Protein AF-A0A257S3G7-F1 (afdb_monomer_lite)

Sequence (65 aa):
MITILLSTYNGAQFLSDQLASFEAQTDRNWCLFWRDDGSSDATREIMAGFAGRIGAERCREAPNS

Secondary structure (DSSP, 8-state):
-EEEEEEESS-HHHHHHHHHHHHT-S---EEEEEEESS--STHHHHHHHHHHHH-TTTEEEPPP-

Radius of gyration: 11.28 Å; chains: 1; bounding box: 22×23×30 Å

pLDDT: mean 94.31, std 7.55, range [52.97, 98.12]

Structure (mmCIF, N/CA/C/O backbone):
data_AF-A0A257S3G7-F1
#
_entry.id   AF-A0A257S3G7-F1
#
loop_
_atom_site.group_PDB
_atom_site.id
_atom_site.type_symbol
_atom_site.label_atom_id
_atom_site.label_alt_id
_atom_site.label_comp_id
_atom_site.label_asym_id
_atom_site.label_entity_id
_atom_site.label_seq_id
_atom_site.pdbx_PDB_ins_code
_atom_site.Cartn_x
_atom_site.Cartn_y
_atom_site.Cartn_z
_atom_site.occupancy
_atom_site.B_iso_or_equiv
_atom_site.auth_seq_id
_atom_site.auth_comp_id
_atom_site.auth_asym_id
_atom_site.auth_atom_id
_atom_site.pdbx_PDB_model_num
ATOM 1 N N . MET A 1 1 ? -7.086 10.834 15.139 1.00 85.31 1 MET A N 1
ATOM 2 C CA . MET A 1 1 ? -7.002 10.429 13.726 1.00 85.31 1 MET A CA 1
ATOM 3 C C . MET A 1 1 ? -5.578 10.634 13.265 1.00 85.31 1 MET A C 1
ATOM 5 O O . MET A 1 1 ? -5.064 11.735 13.425 1.00 85.31 1 MET A O 1
ATOM 9 N N . ILE A 1 2 ? -4.947 9.574 12.772 1.00 95.25 2 ILE A N 1
ATOM 10 C CA . ILE A 1 2 ? -3.562 9.563 12.295 1.00 95.25 2 ILE A CA 1
ATOM 11 C C . ILE A 1 2 ? -3.581 9.410 10.774 1.00 95.25 2 ILE A C 1
ATOM 13 O O . ILE A 1 2 ? -4.237 8.516 10.247 1.00 95.25 2 ILE A O 1
ATOM 17 N N . THR A 1 3 ? -2.846 10.259 10.067 1.00 96.12 3 THR A N 1
ATOM 18 C CA . THR A 1 3 ? -2.671 10.127 8.618 1.00 96.12 3 THR A CA 1
ATOM 19 C C . THR A 1 3 ? -1.274 9.599 8.339 1.00 96.12 3 THR A C 1
ATOM 21 O O . THR A 1 3 ? -0.291 10.205 8.761 1.00 96.12 3 THR A O 1
ATOM 24 N N . ILE A 1 4 ? -1.188 8.477 7.630 1.00 95.94 4 ILE A N 1
ATOM 25 C CA . ILE A 1 4 ? 0.070 7.863 7.201 1.00 95.94 4 ILE A CA 1
ATOM 26 C C . ILE A 1 4 ? 0.245 8.176 5.718 1.00 95.94 4 ILE A C 1
ATOM 28 O O . ILE A 1 4 ? -0.668 7.936 4.932 1.00 95.94 4 ILE A O 1
ATOM 32 N N . LEU A 1 5 ? 1.404 8.713 5.339 1.00 96.44 5 LEU A N 1
ATOM 33 C CA . LEU A 1 5 ? 1.764 8.959 3.944 1.00 96.44 5 LEU A CA 1
ATOM 34 C C . LEU A 1 5 ? 2.822 7.944 3.519 1.00 96.44 5 LEU A C 1
ATOM 36 O O . LEU A 1 5 ? 3.855 7.827 4.176 1.00 96.44 5 LEU A O 1
ATOM 40 N N . LEU A 1 6 ? 2.576 7.235 2.421 1.00 96.44 6 LEU A N 1
ATOM 41 C CA . LEU A 1 6 ? 3.492 6.233 1.886 1.00 96.44 6 LEU A CA 1
ATOM 42 C C . LEU A 1 6 ? 3.740 6.492 0.399 1.00 96.44 6 LEU A C 1
ATOM 44 O O . LEU A 1 6 ? 2.827 6.405 -0.413 1.00 96.44 6 LEU A O 1
ATOM 48 N N . SER A 1 7 ? 4.978 6.811 0.033 1.00 95.94 7 SER A N 1
ATOM 49 C CA . SER A 1 7 ? 5.400 6.806 -1.373 1.00 95.94 7 SER A CA 1
ATOM 50 C C . SER A 1 7 ? 6.169 5.520 -1.644 1.00 95.94 7 SER A C 1
ATOM 52 O O . SER A 1 7 ? 7.011 5.132 -0.832 1.00 95.94 7 SER A O 1
ATOM 54 N N . THR A 1 8 ? 5.857 4.843 -2.745 1.00 96.06 8 THR A N 1
ATOM 55 C CA . THR A 1 8 ? 6.450 3.550 -3.098 1.00 96.06 8 THR A CA 1
ATOM 56 C C . THR A 1 8 ? 7.189 3.620 -4.426 1.00 96.06 8 THR A C 1
ATOM 58 O O . THR A 1 8 ? 6.704 4.226 -5.374 1.00 96.06 8 THR A O 1
ATOM 61 N N . TYR A 1 9 ? 8.344 2.962 -4.507 1.00 96.75 9 TYR A N 1
ATOM 62 C CA . TYR A 1 9 ? 9.061 2.705 -5.754 1.00 96.75 9 TYR A CA 1
ATOM 63 C C . TYR A 1 9 ? 9.797 1.372 -5.629 1.00 96.75 9 TYR A C 1
ATOM 65 O O . TYR A 1 9 ? 10.721 1.254 -4.824 1.00 96.75 9 TYR A O 1
ATOM 73 N N . ASN A 1 10 ? 9.362 0.366 -6.385 1.00 97.75 10 ASN A N 1
ATOM 74 C CA . ASN A 1 10 ? 9.861 -1.008 -6.317 1.00 97.75 10 ASN A CA 1
ATOM 75 C C . ASN A 1 10 ? 9.921 -1.571 -4.876 1.00 97.75 10 ASN A C 1
ATOM 77 O O . ASN A 1 10 ? 10.939 -2.096 -4.419 1.00 97.75 10 ASN A O 1
ATOM 81 N N . GLY A 1 11 ? 8.836 -1.382 -4.120 1.00 96.56 11 GLY A N 1
ATOM 82 C CA . GLY A 1 11 ? 8.724 -1.729 -2.702 1.00 96.56 11 GLY A CA 1
ATOM 83 C C . GLY A 1 11 ? 8.151 -3.120 -2.420 1.00 96.56 11 GLY A C 1
ATOM 84 O O . GLY A 1 11 ? 7.925 -3.440 -1.250 1.00 96.56 11 GLY A O 1
ATOM 85 N N . ALA A 1 12 ? 7.899 -3.951 -3.439 1.00 97.50 12 ALA A N 1
ATOM 86 C CA . ALA A 1 12 ? 7.132 -5.191 -3.292 1.00 97.50 12 ALA A CA 1
ATOM 87 C C . ALA A 1 12 ? 7.689 -6.138 -2.214 1.00 97.50 12 ALA A C 1
ATOM 89 O O . ALA A 1 12 ? 6.921 -6.784 -1.503 1.00 97.50 12 ALA A O 1
ATOM 90 N N . GLN A 1 13 ? 9.014 -6.164 -2.038 1.00 97.31 13 GLN A N 1
ATOM 91 C CA . GLN A 1 13 ? 9.687 -6.992 -1.034 1.00 97.31 13 GLN A CA 1
ATOM 92 C C . GLN A 1 13 ? 9.298 -6.642 0.416 1.00 97.31 13 GLN A C 1
ATOM 94 O O . GLN A 1 13 ? 9.333 -7.513 1.278 1.00 97.31 13 GLN A O 1
ATOM 99 N N . PHE A 1 14 ? 8.940 -5.387 0.702 1.00 96.50 14 PHE A N 1
ATOM 100 C CA . PHE A 1 14 ? 8.738 -4.895 2.073 1.00 96.50 14 PHE A CA 1
ATOM 101 C C . PHE A 1 14 ? 7.278 -4.591 2.402 1.00 96.50 14 PHE A C 1
ATOM 103 O O . PHE A 1 14 ? 6.898 -4.558 3.574 1.00 96.50 14 PHE A O 1
ATOM 110 N N . LEU A 1 15 ? 6.453 -4.362 1.377 1.00 97.25 15 LEU A N 1
ATOM 111 C CA . LEU A 1 15 ? 5.072 -3.936 1.568 1.00 97.25 15 LEU A CA 1
ATOM 112 C C . LEU A 1 15 ? 4.245 -4.946 2.362 1.00 97.25 15 LEU A C 1
ATOM 114 O O . LEU A 1 15 ? 3.450 -4.532 3.194 1.00 97.25 15 LEU A O 1
ATOM 118 N N . SER A 1 16 ? 4.437 -6.252 2.165 1.00 95.62 16 SER A N 1
ATOM 119 C CA . SER A 1 16 ? 3.646 -7.259 2.888 1.00 95.62 16 SER A CA 1
ATOM 120 C C . SER A 1 16 ? 3.755 -7.094 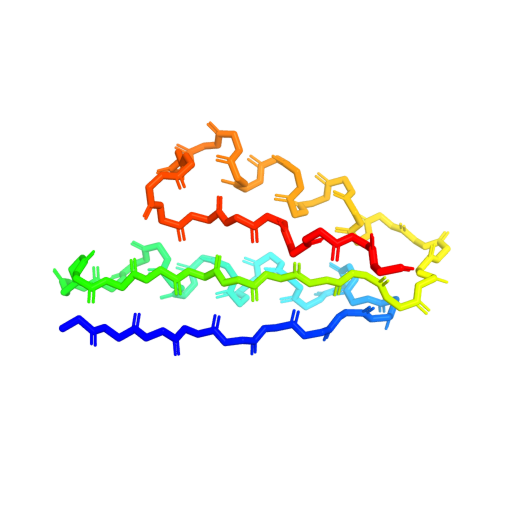4.410 1.00 95.62 16 SER A C 1
ATOM 122 O O . SER A 1 16 ? 2.737 -6.944 5.090 1.00 95.62 16 SER A O 1
ATOM 124 N N . ASP A 1 17 ? 4.979 -7.041 4.938 1.00 97.31 17 ASP A N 1
ATOM 125 C CA . ASP A 1 17 ? 5.224 -6.933 6.380 1.00 97.31 17 ASP A CA 1
ATOM 126 C C . ASP A 1 17 ? 4.819 -5.559 6.922 1.00 97.31 17 ASP A C 1
ATOM 128 O O . ASP A 1 17 ? 4.222 -5.450 7.997 1.00 97.31 17 ASP A O 1
ATOM 132 N N . GLN A 1 18 ? 5.080 -4.496 6.155 1.00 97.19 18 GLN A N 1
ATOM 133 C CA . GLN A 1 18 ? 4.679 -3.144 6.531 1.00 97.19 18 GLN A CA 1
ATOM 134 C C . GLN A 1 18 ? 3.153 -3.024 6.650 1.00 97.19 18 GLN A C 1
ATOM 136 O O . GLN A 1 18 ? 2.647 -2.528 7.657 1.00 97.19 18 GLN A O 1
ATOM 141 N N . LEU A 1 19 ? 2.409 -3.509 5.658 1.00 97.31 19 LEU A N 1
ATOM 142 C CA . LEU A 1 19 ? 0.950 -3.430 5.635 1.00 97.31 19 LEU A CA 1
ATOM 143 C C . LEU A 1 19 ? 0.318 -4.323 6.711 1.00 97.31 19 LEU A C 1
ATOM 145 O O . LEU A 1 19 ? -0.638 -3.900 7.365 1.00 97.31 19 LEU A O 1
ATOM 149 N N . ALA A 1 20 ? 0.893 -5.504 6.968 1.00 96.88 20 ALA A N 1
ATOM 150 C CA . ALA A 1 20 ? 0.491 -6.356 8.087 1.00 96.88 20 ALA A CA 1
ATOM 151 C C . ALA A 1 20 ? 0.665 -5.640 9.438 1.00 96.88 20 ALA A C 1
ATOM 153 O O . ALA A 1 20 ? -0.204 -5.733 10.307 1.00 96.88 20 ALA A O 1
ATOM 154 N N . SER A 1 21 ? 1.743 -4.863 9.602 1.00 96.25 21 SER A N 1
ATOM 155 C CA . SER A 1 21 ? 1.968 -4.079 10.822 1.00 96.25 21 SER A CA 1
ATOM 156 C C . SER A 1 21 ? 0.916 -2.983 11.032 1.00 96.25 21 SER A C 1
ATOM 158 O O . SER A 1 21 ? 0.527 -2.726 12.170 1.00 96.25 21 SER A O 1
ATOM 160 N N . PHE A 1 22 ? 0.410 -2.368 9.956 1.00 95.38 22 PHE A N 1
ATOM 161 C CA . PHE A 1 22 ? -0.674 -1.386 10.039 1.00 95.38 22 PHE A CA 1
ATOM 162 C C . PHE A 1 22 ? -2.008 -2.050 10.384 1.00 95.38 22 PHE A C 1
ATOM 164 O O . PHE A 1 22 ? -2.757 -1.551 11.226 1.00 95.38 22 PHE A O 1
ATOM 171 N N . GLU A 1 23 ? -2.304 -3.193 9.766 1.00 94.38 23 GLU A N 1
ATOM 172 C CA . GLU A 1 23 ? -3.531 -3.950 10.017 1.00 94.38 23 GLU A CA 1
ATOM 173 C C . GLU A 1 23 ? -3.620 -4.464 11.463 1.00 94.38 23 GLU A C 1
ATOM 175 O O . GLU A 1 23 ? -4.699 -4.423 12.057 1.00 94.38 23 GLU A O 1
ATOM 180 N N . ALA A 1 24 ? -2.488 -4.863 12.052 1.00 95.81 24 ALA A N 1
ATOM 181 C CA . ALA A 1 24 ? -2.397 -5.384 13.416 1.00 95.81 24 ALA A CA 1
ATOM 182 C C . ALA A 1 24 ? -2.516 -4.320 14.529 1.00 95.81 24 ALA A C 1
ATOM 184 O O . ALA A 1 24 ? -2.540 -4.676 15.710 1.00 95.81 24 ALA A O 1
ATOM 185 N N . GLN A 1 25 ? -2.585 -3.025 14.198 1.00 93.62 25 GLN A N 1
ATOM 186 C CA . GLN A 1 25 ? -2.707 -1.969 15.208 1.00 93.62 25 GLN A CA 1
ATOM 187 C C . GLN A 1 25 ? -4.046 -2.046 15.958 1.00 93.62 25 GLN A C 1
ATOM 189 O O . GLN A 1 25 ? -5.113 -2.214 15.364 1.00 93.62 25 GLN A O 1
ATOM 194 N N . THR A 1 26 ? -3.994 -1.883 17.284 1.00 94.62 26 THR A N 1
ATOM 195 C CA . THR A 1 26 ? -5.183 -1.879 18.153 1.00 94.62 26 THR A CA 1
ATOM 196 C C . THR A 1 26 ? -6.020 -0.613 17.983 1.00 94.62 26 THR A C 1
ATOM 198 O O . THR A 1 26 ? -7.250 -0.683 18.010 1.00 94.62 26 THR A O 1
ATOM 201 N N . ASP A 1 27 ? -5.371 0.532 17.763 1.00 93.38 27 ASP A N 1
ATOM 202 C CA . ASP A 1 27 ? -6.038 1.768 17.366 1.00 93.38 27 ASP A CA 1
ATOM 203 C C . ASP A 1 27 ? -6.328 1.738 15.858 1.00 93.38 27 ASP A C 1
ATOM 205 O O . ASP A 1 27 ? -5.430 1.595 15.029 1.00 93.38 27 ASP A O 1
ATOM 209 N N . ARG A 1 28 ? -7.608 1.864 15.496 1.00 91.56 28 ARG A N 1
ATOM 210 C CA . ARG A 1 28 ? -8.076 1.866 14.101 1.00 91.56 28 ARG A CA 1
ATOM 211 C C . ARG A 1 28 ? -8.285 3.269 13.540 1.00 91.56 28 ARG A C 1
ATOM 213 O O . ARG A 1 28 ? -8.683 3.394 12.385 1.00 91.56 28 ARG A O 1
ATOM 220 N N . ASN A 1 29 ? -8.044 4.313 14.333 1.00 95.31 29 ASN A N 1
ATOM 221 C CA . ASN A 1 29 ? -8.257 5.707 13.961 1.00 95.31 29 ASN A CA 1
ATOM 222 C C . ASN A 1 29 ? -7.109 6.249 13.095 1.00 95.31 29 ASN A C 1
ATOM 224 O O . ASN A 1 29 ? -6.479 7.261 13.427 1.00 95.31 29 ASN A O 1
ATOM 228 N N . TRP A 1 30 ? -6.840 5.565 11.983 1.00 96.12 30 TRP A N 1
ATOM 229 C CA . TRP A 1 30 ? -5.824 5.942 11.015 1.00 96.12 30 TRP A CA 1
ATOM 230 C C . TRP A 1 30 ? -6.293 5.753 9.572 1.00 96.12 30 TRP A C 1
ATOM 232 O O . TRP A 1 30 ? -7.123 4.892 9.281 1.00 96.12 30 TRP A O 1
ATOM 242 N N . CYS A 1 31 ? -5.718 6.546 8.669 1.00 96.44 31 CYS A N 1
ATOM 243 C CA . CYS A 1 31 ? -5.880 6.407 7.226 1.00 96.44 31 CYS A CA 1
ATOM 244 C C . CYS A 1 31 ? -4.511 6.454 6.538 1.00 96.44 31 CYS A C 1
ATOM 246 O O . CYS A 1 31 ? -3.707 7.352 6.793 1.00 96.44 31 CYS A O 1
ATOM 248 N N . LEU A 1 32 ? -4.262 5.488 5.660 1.00 97.44 32 LEU A N 1
ATOM 249 C CA . LEU A 1 32 ? -3.100 5.411 4.788 1.00 97.44 32 LEU A CA 1
ATOM 250 C C . LEU A 1 32 ? -3.423 6.084 3.456 1.00 97.44 32 LEU A C 1
ATOM 252 O O . LEU A 1 32 ? -4.325 5.652 2.741 1.00 97.44 32 LEU A O 1
ATOM 256 N N . PHE A 1 33 ? -2.667 7.119 3.117 1.00 96.81 33 PHE A N 1
ATOM 257 C CA . PHE A 1 33 ? -2.616 7.674 1.773 1.00 96.81 33 PHE A CA 1
ATOM 258 C C . PHE A 1 33 ? -1.326 7.225 1.116 1.00 96.81 33 PHE A C 1
ATOM 260 O O . PHE A 1 33 ? -0.240 7.445 1.659 1.00 96.81 33 PHE A O 1
ATOM 267 N N . TRP A 1 34 ? -1.443 6.599 -0.046 1.00 96.50 34 TRP A N 1
ATOM 268 C CA . TRP A 1 34 ? -0.288 6.073 -0.751 1.00 96.50 34 TRP A CA 1
ATOM 269 C C . TRP A 1 34 ? -0.224 6.554 -2.191 1.00 96.50 34 TRP A C 1
ATOM 271 O O . TRP A 1 34 ? -1.242 6.884 -2.795 1.00 96.50 34 TRP A O 1
ATOM 281 N N . ARG A 1 35 ? 0.986 6.601 -2.734 1.00 95.88 35 ARG A N 1
ATOM 282 C CA . ARG A 1 35 ? 1.239 6.891 -4.144 1.00 95.88 35 ARG A CA 1
ATOM 283 C C . ARG A 1 35 ? 2.395 6.049 -4.642 1.00 95.88 35 ARG A C 1
ATOM 285 O O . ARG A 1 35 ? 3.342 5.800 -3.897 1.00 95.88 35 ARG A O 1
ATOM 292 N N . ASP A 1 36 ? 2.310 5.657 -5.901 1.00 96.00 36 ASP A N 1
ATOM 293 C CA . ASP A 1 36 ? 3.377 4.943 -6.580 1.00 96.00 36 ASP A CA 1
ATOM 294 C C . ASP A 1 36 ? 4.190 5.891 -7.466 1.00 96.00 36 ASP A C 1
ATOM 296 O O . ASP A 1 36 ? 3.628 6.620 -8.281 1.00 96.00 36 ASP A O 1
ATOM 300 N N . ASP A 1 37 ? 5.511 5.864 -7.313 1.00 95.25 37 ASP A N 1
ATOM 301 C CA . ASP A 1 37 ? 6.475 6.691 -8.045 1.00 95.25 37 ASP A CA 1
ATOM 302 C C . ASP A 1 37 ? 7.037 5.981 -9.289 1.00 95.25 37 ASP A C 1
ATOM 304 O O . ASP A 1 37 ? 8.187 6.179 -9.677 1.00 95.25 37 ASP A O 1
ATOM 308 N N . GLY A 1 38 ? 6.215 5.156 -9.942 1.00 94.88 38 GLY A N 1
ATOM 309 C CA . GLY A 1 38 ? 6.583 4.466 -11.179 1.00 94.88 38 GLY A CA 1
ATOM 310 C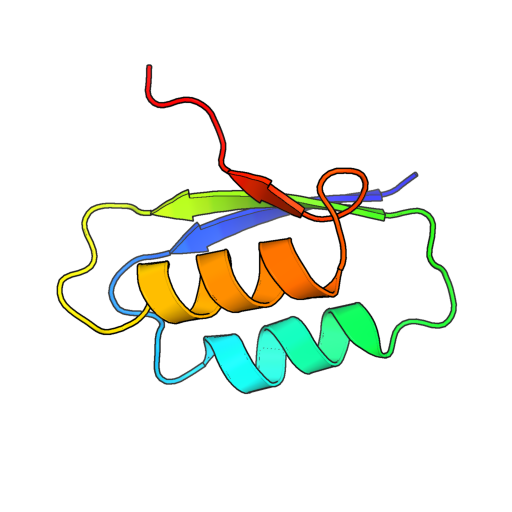 C . GLY A 1 38 ? 7.264 3.124 -10.937 1.00 94.88 38 GLY A C 1
ATOM 311 O O . GLY A 1 38 ? 8.256 2.805 -11.593 1.00 94.88 38 GLY A O 1
ATOM 312 N N . SER A 1 39 ? 6.738 2.337 -9.999 1.00 96.81 39 SER A N 1
ATOM 313 C CA . SER A 1 39 ? 7.211 0.976 -9.772 1.00 96.81 39 SER A CA 1
ATOM 314 C C . SER A 1 39 ? 7.011 0.104 -11.010 1.00 96.81 39 SER A C 1
ATOM 316 O O . SER A 1 39 ? 6.025 0.213 -11.739 1.00 96.81 39 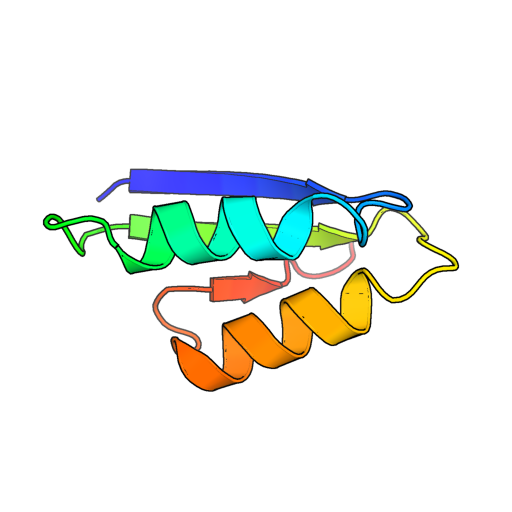SER A O 1
ATOM 318 N N . SER A 1 40 ? 7.958 -0.806 -11.208 1.00 97.25 40 SER A N 1
ATOM 319 C CA . SER A 1 40 ? 7.961 -1.814 -12.277 1.00 97.25 40 SER A CA 1
ATOM 320 C C . SER A 1 40 ? 7.773 -3.242 -11.753 1.00 97.25 40 SER A C 1
ATOM 322 O O . SER A 1 40 ? 7.745 -4.192 -12.531 1.00 97.25 40 SER A O 1
ATOM 324 N N . ASP A 1 41 ? 7.662 -3.392 -10.434 1.00 98.00 41 ASP A N 1
ATOM 325 C CA . ASP A 1 41 ? 7.411 -4.650 -9.738 1.00 9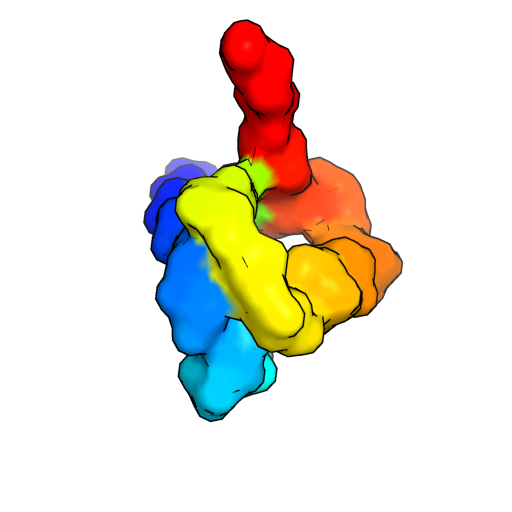8.00 41 ASP A CA 1
ATOM 326 C C . ASP A 1 41 ? 5.947 -4.742 -9.253 1.00 98.00 41 ASP A C 1
ATOM 328 O O . ASP A 1 41 ? 5.091 -3.924 -9.594 1.00 98.00 41 ASP A O 1
ATOM 332 N N . ALA A 1 42 ? 5.651 -5.732 -8.406 1.00 98.12 42 ALA A N 1
ATOM 333 C CA . ALA A 1 42 ? 4.308 -5.988 -7.883 1.00 98.12 42 ALA A CA 1
ATOM 334 C C . ALA A 1 42 ? 3.797 -4.942 -6.861 1.00 98.12 42 ALA A C 1
ATOM 336 O O . ALA A 1 42 ? 2.761 -5.155 -6.231 1.00 98.12 42 ALA A O 1
ATOM 337 N N . THR A 1 43 ? 4.488 -3.812 -6.665 1.00 98.06 43 THR A N 1
ATOM 338 C CA . THR A 1 43 ? 4.142 -2.792 -5.657 1.00 98.06 43 THR A CA 1
ATOM 339 C C . THR A 1 43 ? 2.684 -2.339 -5.754 1.00 98.06 43 THR A C 1
ATOM 341 O O . THR A 1 43 ? 1.953 -2.387 -4.762 1.00 98.06 43 THR A O 1
ATOM 344 N N . ARG A 1 44 ? 2.225 -1.943 -6.950 1.00 96.81 44 ARG A N 1
ATOM 345 C CA . ARG A 1 44 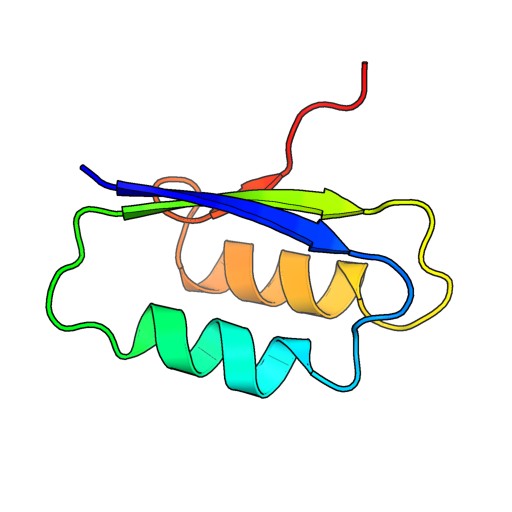? 0.848 -1.452 -7.136 1.00 96.81 44 ARG A CA 1
ATOM 346 C C . ARG A 1 44 ? -0.195 -2.545 -6.916 1.00 96.81 44 ARG A C 1
ATOM 348 O O . ARG A 1 44 ? -1.241 -2.268 -6.336 1.00 96.81 44 ARG A O 1
ATOM 355 N N . GLU A 1 45 ? 0.098 -3.778 -7.326 1.00 97.88 45 GLU A N 1
ATOM 356 C CA . GLU A 1 45 ? -0.789 -4.931 -7.125 1.00 97.88 45 GLU A CA 1
ATOM 357 C C . GLU A 1 45 ? -0.978 -5.231 -5.632 1.00 97.88 45 GLU A C 1
ATOM 359 O O . GLU A 1 45 ? -2.106 -5.414 -5.168 1.00 97.88 45 GLU A O 1
ATOM 364 N N . ILE A 1 46 ? 0.112 -5.204 -4.857 1.00 98.06 46 ILE A N 1
ATOM 365 C CA . ILE A 1 46 ? 0.084 -5.412 -3.404 1.00 98.06 46 ILE A CA 1
ATOM 366 C C . ILE A 1 46 ? -0.744 -4.319 -2.715 1.00 98.06 46 ILE A C 1
ATOM 368 O O . ILE A 1 46 ? -1.607 -4.627 -1.887 1.00 98.06 46 ILE A O 1
ATOM 372 N N . MET A 1 47 ? -0.522 -3.052 -3.076 1.00 97.56 47 MET A N 1
ATOM 373 C CA . MET A 1 47 ? -1.245 -1.918 -2.496 1.00 97.56 47 MET A CA 1
ATOM 374 C C . MET A 1 47 ? -2.735 -1.930 -2.843 1.00 97.56 47 MET A C 1
ATOM 376 O O . MET A 1 47 ? -3.569 -1.721 -1.958 1.00 97.56 47 MET A O 1
ATOM 380 N N . ALA A 1 48 ? -3.089 -2.241 -4.093 1.00 96.19 48 ALA A N 1
ATOM 381 C CA . ALA A 1 48 ? -4.480 -2.394 -4.514 1.00 96.19 48 ALA A CA 1
ATOM 382 C C . ALA A 1 48 ? -5.172 -3.541 -3.758 1.00 96.19 48 ALA A C 1
ATOM 384 O O . ALA A 1 48 ? -6.285 -3.374 -3.253 1.00 96.19 48 ALA A O 1
ATOM 385 N N . GLY A 1 49 ? -4.490 -4.682 -3.605 1.00 97.19 49 GLY A N 1
ATOM 386 C CA . GLY A 1 49 ? -4.986 -5.811 -2.821 1.00 97.19 49 GLY A CA 1
ATOM 387 C C . GLY A 1 49 ? -5.224 -5.444 -1.355 1.00 97.19 49 GLY A C 1
ATOM 388 O O . GLY A 1 49 ? -6.259 -5.791 -0.788 1.00 97.19 49 GLY A O 1
ATOM 389 N N . PHE A 1 50 ? -4.308 -4.699 -0.738 1.00 97.56 50 PHE A N 1
ATOM 390 C CA . PHE A 1 50 ? -4.481 -4.217 0.631 1.00 97.56 50 PHE A CA 1
ATOM 391 C C . PHE A 1 50 ? -5.638 -3.218 0.766 1.00 97.56 50 PHE A C 1
ATOM 393 O O . PHE A 1 50 ? -6.461 -3.368 1.669 1.00 97.56 50 PHE A O 1
ATOM 400 N N . ALA A 1 51 ? -5.753 -2.249 -0.149 1.00 96.25 51 ALA A N 1
ATOM 401 C CA . ALA A 1 51 ? -6.853 -1.285 -0.163 1.00 96.25 51 ALA A CA 1
ATOM 402 C C . ALA A 1 51 ? -8.224 -1.975 -0.280 1.00 96.25 51 ALA A C 1
ATOM 404 O O . ALA A 1 51 ? -9.152 -1.627 0.451 1.00 96.25 51 ALA A O 1
ATOM 405 N N . GLY A 1 52 ? -8.329 -3.004 -1.129 1.00 96.25 52 GLY A N 1
ATOM 406 C CA . GLY A 1 52 ? -9.536 -3.821 -1.263 1.00 96.25 52 GLY A CA 1
ATOM 407 C C . GLY A 1 52 ? -9.901 -4.597 0.008 1.00 96.25 52 GLY A C 1
ATOM 408 O O . GLY A 1 52 ? -11.083 -4.744 0.309 1.00 96.25 52 GLY A O 1
ATOM 409 N N . ARG A 1 53 ? -8.908 -5.055 0.785 1.00 95.38 53 ARG A N 1
ATOM 410 C CA . ARG A 1 53 ? -9.142 -5.758 2.060 1.00 95.38 53 ARG A CA 1
ATOM 411 C C . ARG A 1 53 ? -9.572 -4.825 3.191 1.00 95.38 53 ARG A C 1
ATOM 413 O O . ARG A 1 53 ? -10.481 -5.166 3.940 1.00 95.38 53 ARG A O 1
ATOM 420 N N . ILE A 1 54 ? -8.910 -3.676 3.342 1.00 95.06 54 ILE A N 1
ATOM 421 C CA . ILE A 1 54 ? -9.099 -2.800 4.512 1.00 95.06 54 ILE A CA 1
ATOM 422 C C . ILE A 1 54 ? -10.173 -1.722 4.314 1.00 95.06 54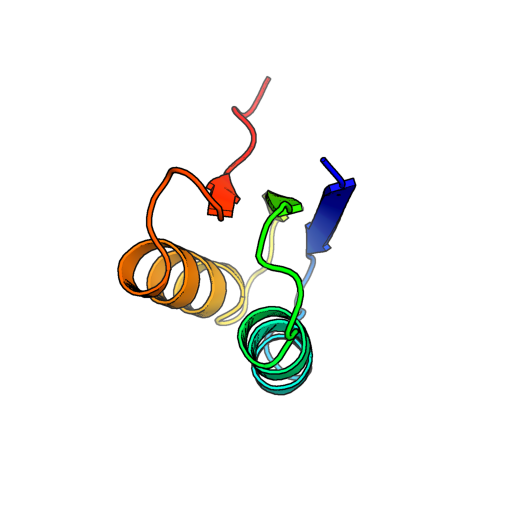 ILE A C 1
ATOM 424 O O . ILE A 1 54 ? -10.675 -1.163 5.291 1.00 95.06 54 ILE A O 1
ATOM 428 N N . GLY A 1 55 ? -10.536 -1.455 3.058 1.00 94.88 55 GLY A N 1
ATOM 429 C CA . GLY A 1 55 ? -11.564 -0.501 2.666 1.00 94.88 55 GLY A CA 1
ATOM 430 C C . GLY A 1 55 ? -11.045 0.923 2.448 1.00 94.88 55 GLY A C 1
ATOM 431 O O . GLY A 1 55 ? -10.067 1.374 3.053 1.00 94.88 55 GLY A O 1
ATOM 432 N N . ALA A 1 56 ? -11.773 1.662 1.606 1.00 91.00 56 ALA A N 1
ATOM 433 C CA . ALA A 1 56 ? -11.433 3.027 1.199 1.00 91.00 56 ALA A CA 1
ATOM 434 C C . ALA A 1 56 ? -11.420 4.042 2.359 1.00 91.00 56 ALA A C 1
ATOM 436 O O . ALA A 1 56 ? -10.848 5.118 2.225 1.00 91.00 56 ALA A O 1
ATOM 437 N N . GLU A 1 57 ? -12.006 3.725 3.516 1.00 93.38 57 GLU A N 1
ATOM 438 C CA . GLU A 1 57 ? -11.931 4.591 4.701 1.00 93.38 57 GLU A CA 1
ATOM 439 C C . GLU A 1 57 ? -10.553 4.597 5.370 1.00 93.38 57 GLU A C 1
ATOM 441 O O . GLU A 1 57 ? -10.214 5.554 6.060 1.00 93.38 57 GLU A O 1
ATOM 446 N N . ARG A 1 58 ? -9.746 3.549 5.159 1.00 95.31 58 ARG A N 1
ATOM 447 C CA . ARG A 1 58 ? -8.440 3.390 5.815 1.00 95.31 58 ARG A CA 1
ATOM 448 C C . ARG A 1 58 ? -7.270 3.305 4.846 1.00 95.31 58 ARG A C 1
ATOM 450 O O . ARG A 1 58 ? -6.140 3.467 5.288 1.00 95.31 58 ARG A O 1
ATOM 457 N N . CYS A 1 59 ? -7.497 3.072 3.557 1.00 97.50 59 CYS A N 1
ATOM 458 C CA . CYS A 1 59 ? -6.438 3.062 2.550 1.00 97.50 59 CYS A CA 1
ATOM 459 C C . CYS A 1 59 ? -6.924 3.722 1.259 1.00 97.50 59 CYS A C 1
ATOM 461 O O . CYS A 1 59 ? -7.896 3.269 0.654 1.00 97.50 59 CYS A O 1
ATOM 463 N N . ARG A 1 60 ? -6.254 4.800 0.846 1.00 96.06 60 ARG A N 1
ATOM 464 C CA . ARG A 1 60 ? -6.608 5.609 -0.324 1.00 96.06 60 ARG A CA 1
ATOM 465 C C . ARG A 1 60 ? -5.375 5.841 -1.186 1.00 96.06 60 ARG A C 1
ATOM 467 O O . ARG A 1 60 ? -4.338 6.266 -0.683 1.00 96.06 60 ARG A O 1
ATOM 474 N N . GLU A 1 61 ? -5.495 5.579 -2.481 1.00 95.62 61 GLU A N 1
ATOM 475 C CA . GLU A 1 61 ? -4.494 6.029 -3.449 1.00 95.62 61 GLU A CA 1
ATOM 476 C C . GLU A 1 61 ? -4.642 7.546 -3.620 1.00 95.62 61 GLU A C 1
ATOM 478 O O . GLU A 1 61 ? -5.757 8.063 -3.751 1.00 95.62 61 GLU A O 1
ATOM 483 N N . ALA A 1 62 ? -3.532 8.275 -3.550 1.00 87.94 62 ALA A N 1
ATOM 484 C CA . ALA A 1 62 ? -3.531 9.706 -3.788 1.00 87.94 62 ALA A CA 1
ATOM 485 C C . ALA A 1 62 ? -3.850 9.975 -5.271 1.00 87.94 62 ALA A C 1
ATOM 487 O O . ALA A 1 62 ? -3.315 9.287 -6.142 1.00 87.94 62 ALA A O 1
ATOM 488 N N . PRO A 1 63 ? -4.700 10.967 -5.583 1.00 77.25 63 PRO A N 1
ATOM 489 C CA . PRO A 1 63 ? -4.961 11.339 -6.966 1.00 77.25 63 PRO A CA 1
ATOM 490 C C . PRO A 1 63 ? -3.663 11.812 -7.630 1.00 77.25 63 PRO A C 1
ATOM 492 O O . PRO A 1 63 ? -2.949 12.655 -7.082 1.00 77.25 63 PRO A O 1
ATOM 495 N N . ASN A 1 64 ? -3.367 11.279 -8.816 1.00 58.84 64 ASN A N 1
ATOM 496 C CA . ASN A 1 64 ? -2.280 11.793 -9.643 1.00 58.84 64 ASN A CA 1
ATOM 497 C C . ASN A 1 64 ? -2.645 13.220 -10.078 1.00 58.84 64 ASN A C 1
ATOM 499 O O . ASN A 1 64 ? -3.727 13.430 -10.631 1.00 58.84 64 ASN A O 1
ATOM 503 N N . SER A 1 65 ? -1.780 14.186 -9.751 1.00 52.97 65 SER A N 1
ATOM 504 C CA . SER A 1 65 ? -1.882 15.579 -10.222 1.00 52.97 65 SER A CA 1
ATOM 505 C C . SER A 1 65 ? -1.518 15.686 -11.697 1.00 52.97 65 SER A C 1
ATOM 507 O O . SER A 1 65 ? -0.635 14.910 -12.127 1.00 52.97 65 SER A O 1
#

Foldseek 3Di:
DAEAEEEDAQCPVPLVVVLVVLVPDPDPPYAYEYEYPDHPDCVVVSLVVSCVVPDPVRYHYDDDD